Protein AF-A0A938NKH2-F1 (afdb_monomer)

Secondary structure (DSSP, 8-state):
-TTTTEEEEEE-S-HHHHHHHHHH-TTSEEEEPHHHHHHHHHTTS-HHHHHHHHHHHHHTTTSSSHHHHHHHHHHHHHHHTTT-HHHHHHHHHTHHHHHGGGGS-HHHHHHHS--HHHHHHHHHHHHHHTTT-SS---------EEEEPP----

Mean predicted aligned error: 8.12 Å

Radius of gyration: 17.31 Å; Cα contacts (8 Å, |Δi|>4): 160; chains: 1; bounding box: 32×53×47 Å

Sequence (154 aa):
MIGDVLGLVTTDGNAGLENAVESIYPHVKRQRCWAHKLRNVSNYLKRRDQDKCIKEARAIYSDENRKEAVKIYNEWVKKWRTAYPKAIKCIEKDLEELLNFYCCPQEIRVKVRTTNVIERAFREVRRRTTPIILLFHYSVQSIVLDYIKPAISA

Solvent-accessible surface area (backbone atoms only — not comparable to full-atom values): 8960 Å² total; per-residue (Å²): 114,82,60,78,49,45,54,33,40,25,35,58,77,51,65,71,57,52,54,50,44,48,72,68,37,69,86,41,46,54,26,39,20,48,64,47,47,52,54,60,32,44,75,57,43,58,78,90,49,30,65,59,54,52,55,57,56,53,52,28,78,66,52,96,42,70,68,57,19,52,52,48,42,54,54,50,42,71,70,40,36,84,83,28,49,68,30,43,53,56,49,64,75,45,44,69,31,52,52,45,45,69,82,46,61,77,90,49,30,76,62,58,42,26,61,61,71,57,53,52,51,51,49,54,51,44,67,67,42,59,86,71,54,93,72,80,92,74,80,90,77,81,54,78,51,79,40,68,50,77,84,77,78,129

Nearest PDB structures (foldseek):
  6xgx-assembly1_B  TM=7.815E-01  e=8.842E-06  Acetivibrio thermocellus ATCC 27405
  6xg8-assembly1_A  TM=7.769E-01  e=5.697E-05  Acetivibrio thermocellus ATCC 27405
  6xg8-assembly1_B  TM=7.585E-01  e=6.199E-04  Acetivibrio thermocellus ATCC 27405
  6xgw-assembly1_B  TM=7.283E-01  e=8.791E-04  Acetivibrio thermocellus ATCC 27405

pLDDT: mean 81.61, std 16.38, range [33.69, 96.44]

Foldseek 3Di:
DPCPQWAEKEKADDPVVVVVCCVRPVPHAYAYAPVSLLVVLLVQDDPVCSVVLSVLLVVLLVDLDPVVSVVSLVVSCVVCCVPRVVSNVSCVVCVCNLSSLNVDDPVCSVVRNHVVVVVVVVVVVCVVCVVVPPDDPDDPRIDIDTDGHPPPDD

Structure (mmCIF, N/CA/C/O backbone):
data_AF-A0A938NKH2-F1
#
_entry.id   AF-A0A938NKH2-F1
#
loop_
_atom_site.group_PDB
_atom_site.id
_atom_site.type_symbol
_atom_site.label_atom_id
_atom_site.label_alt_id
_atom_site.label_comp_id
_atom_site.label_asym_id
_atom_site.label_entity_id
_atom_site.label_seq_id
_atom_site.pdbx_PDB_ins_code
_atom_site.Cartn_x
_atom_site.Cartn_y
_atom_site.Cartn_z
_atom_site.occupancy
_atom_site.B_iso_or_equiv
_atom_site.auth_seq_id
_atom_site.auth_comp_id
_atom_site.auth_asym_id
_atom_site.auth_atom_id
_atom_site.pdbx_PDB_model_num
ATOM 1 N N . MET A 1 1 ? 3.652 -6.287 -28.819 1.00 49.34 1 MET A N 1
ATOM 2 C CA . MET A 1 1 ? 2.664 -5.218 -28.574 1.00 49.34 1 MET A CA 1
ATOM 3 C C . MET A 1 1 ? 3.334 -4.084 -27.803 1.00 49.34 1 MET A C 1
ATOM 5 O O . MET A 1 1 ? 4.468 -4.229 -27.356 1.00 49.34 1 MET A O 1
ATOM 9 N N . ILE A 1 2 ? 2.691 -2.917 -27.702 1.00 58.88 2 ILE A N 1
ATOM 10 C CA . ILE A 1 2 ? 3.212 -1.809 -26.888 1.00 58.88 2 ILE A CA 1
ATOM 11 C C . ILE A 1 2 ? 3.289 -2.292 -25.428 1.00 58.88 2 ILE A C 1
ATOM 13 O O . ILE A 1 2 ? 2.281 -2.703 -24.863 1.00 58.88 2 ILE A O 1
ATOM 17 N N . GLY A 1 3 ? 4.487 -2.279 -24.834 1.00 59.50 3 GLY A N 1
ATOM 18 C CA . GLY A 1 3 ? 4.686 -2.638 -23.425 1.00 59.50 3 GLY A CA 1
ATOM 19 C C . GLY A 1 3 ? 4.969 -4.113 -23.111 1.00 59.50 3 GLY A C 1
ATOM 20 O O . GLY A 1 3 ? 4.897 -4.471 -21.943 1.00 59.50 3 GLY A O 1
ATOM 21 N N . ASP A 1 4 ? 5.349 -4.961 -24.077 1.00 63.31 4 ASP A N 1
ATOM 22 C CA . ASP A 1 4 ? 5.644 -6.393 -23.820 1.00 63.31 4 ASP A CA 1
ATOM 23 C C . ASP A 1 4 ? 6.717 -6.628 -22.735 1.00 63.31 4 ASP A C 1
ATOM 25 O O . ASP A 1 4 ? 6.707 -7.640 -22.035 1.00 63.31 4 ASP A O 1
ATOM 29 N N . VAL A 1 5 ? 7.640 -5.679 -22.571 1.00 72.75 5 VAL A N 1
ATOM 30 C CA . VAL A 1 5 ? 8.705 -5.724 -21.556 1.00 72.75 5 VAL A CA 1
ATOM 31 C C . VAL A 1 5 ? 8.320 -5.035 -20.241 1.00 72.75 5 VAL A C 1
ATOM 33 O O . VAL A 1 5 ? 9.043 -5.137 -19.250 1.00 72.75 5 VAL A O 1
ATOM 36 N N . LEU A 1 6 ? 7.186 -4.332 -20.196 1.00 76.50 6 LEU A N 1
ATOM 37 C CA . LEU A 1 6 ? 6.734 -3.589 -19.025 1.00 76.50 6 LEU A CA 1
ATOM 38 C C . LEU A 1 6 ? 6.056 -4.543 -18.032 1.00 76.50 6 LEU A C 1
ATOM 40 O O . LEU A 1 6 ? 5.000 -5.114 -18.281 1.00 76.50 6 LEU A O 1
ATOM 44 N N . GLY A 1 7 ? 6.690 -4.746 -16.881 1.00 80.75 7 GLY A N 1
ATOM 45 C CA . GLY A 1 7 ? 6.244 -5.689 -15.861 1.00 80.75 7 GLY A CA 1
ATOM 46 C C . GLY A 1 7 ? 5.283 -5.110 -14.829 1.00 80.75 7 GLY A C 1
ATOM 47 O O . GLY A 1 7 ? 4.471 -5.860 -14.283 1.00 80.75 7 GLY A O 1
ATOM 48 N N . LEU A 1 8 ? 5.407 -3.817 -14.516 1.00 86.94 8 LEU A N 1
ATOM 49 C CA . LEU A 1 8 ? 4.622 -3.160 -13.473 1.00 86.94 8 LEU A CA 1
ATOM 50 C C . LEU A 1 8 ? 4.606 -1.640 -13.669 1.00 86.94 8 LEU A C 1
ATOM 52 O O . LEU A 1 8 ? 5.656 -1.044 -13.903 1.00 86.94 8 LEU A O 1
ATOM 56 N N 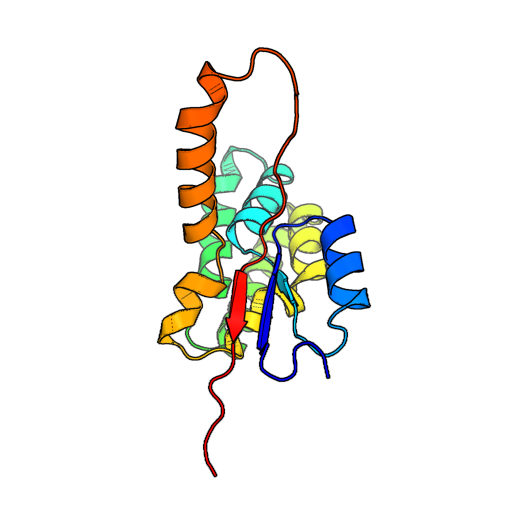. VAL A 1 9 ? 3.438 -1.028 -13.473 1.00 88.00 9 VAL A N 1
ATOM 57 C CA . VAL A 1 9 ? 3.238 0.429 -13.479 1.00 88.00 9 VAL A CA 1
ATOM 58 C C . VAL A 1 9 ? 2.806 0.883 -12.092 1.00 88.00 9 VAL A C 1
ATOM 60 O O . VAL A 1 9 ? 1.758 0.470 -11.599 1.00 88.00 9 VAL A O 1
ATOM 63 N N . THR A 1 10 ? 3.586 1.745 -11.445 1.00 86.69 10 THR A N 1
ATOM 64 C CA . THR A 1 10 ? 3.233 2.299 -10.128 1.00 86.69 10 THR A CA 1
ATOM 65 C C . THR A 1 10 ? 2.519 3.631 -10.271 1.00 86.69 10 THR A C 1
ATOM 67 O O . THR A 1 10 ? 3.061 4.527 -10.897 1.00 86.69 10 THR A O 1
ATOM 70 N N . THR A 1 11 ? 1.357 3.784 -9.633 1.00 86.31 11 THR A N 1
ATOM 71 C CA . THR A 1 11 ? 0.531 5.003 -9.653 1.00 86.31 11 THR A CA 1
ATOM 72 C C . THR A 1 11 ? 0.275 5.532 -8.240 1.00 86.31 11 THR A C 1
ATOM 74 O O . THR A 1 11 ? 0.336 4.798 -7.247 1.00 86.31 11 THR A O 1
ATOM 77 N N . ASP A 1 12 ? -0.018 6.824 -8.130 1.00 82.75 12 ASP A N 1
ATOM 78 C CA . ASP A 1 12 ? -0.227 7.530 -6.864 1.00 82.75 12 ASP A CA 1
ATOM 79 C C . ASP A 1 12 ? -1.668 7.491 -6.341 1.00 82.75 12 ASP A C 1
ATOM 81 O O . ASP A 1 12 ? -1.880 7.590 -5.133 1.00 82.75 12 ASP A O 1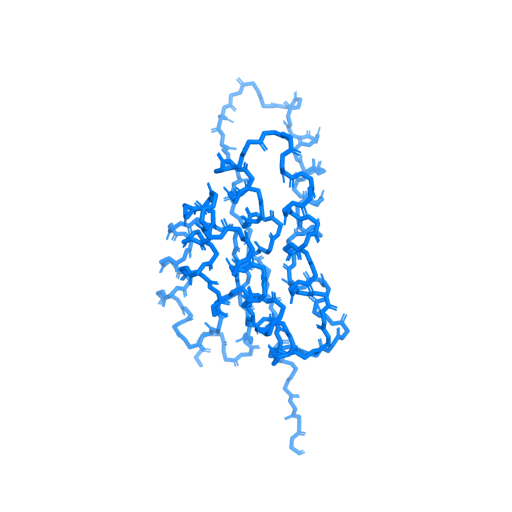
ATOM 85 N N . GLY A 1 13 ? -2.663 7.353 -7.211 1.00 79.31 13 GLY A N 1
ATOM 86 C CA . GLY A 1 13 ? -4.040 7.611 -6.790 1.00 79.31 13 GLY A CA 1
ATOM 87 C C . GLY A 1 13 ? -4.974 8.067 -7.898 1.00 79.31 13 GLY A C 1
ATOM 88 O O . GLY A 1 13 ? -6.185 7.920 -7.763 1.00 79.31 13 GLY A O 1
ATOM 89 N N . ASN A 1 14 ? -4.420 8.663 -8.953 1.00 84.19 14 ASN A N 1
ATOM 90 C CA . ASN A 1 14 ? -5.202 9.463 -9.882 1.00 84.19 14 ASN A CA 1
ATOM 91 C C . ASN A 1 14 ? -6.047 8.606 -10.839 1.00 84.19 14 ASN A C 1
ATOM 93 O O . ASN A 1 14 ? -5.502 7.864 -11.652 1.00 84.19 14 ASN A O 1
ATOM 97 N N . ALA A 1 15 ? -7.372 8.766 -10.781 1.00 84.25 15 ALA A N 1
ATOM 98 C CA . ALA A 1 15 ? -8.314 8.003 -11.600 1.00 84.25 15 ALA A CA 1
ATOM 99 C C . ALA A 1 15 ? -8.110 8.207 -13.111 1.00 84.25 15 ALA A C 1
ATOM 101 O O . ALA A 1 15 ? -8.229 7.260 -13.881 1.00 84.25 15 ALA A O 1
ATOM 102 N N . GLY A 1 16 ? -7.757 9.422 -13.547 1.00 85.25 16 GLY A N 1
ATOM 103 C CA . GLY A 1 16 ? -7.475 9.691 -14.959 1.00 85.25 16 GLY A CA 1
ATOM 104 C C . GLY A 1 16 ? -6.245 8.927 -15.447 1.00 85.25 16 GLY A C 1
ATOM 105 O O . GLY A 1 16 ? -6.260 8.354 -16.534 1.00 85.25 16 GLY A O 1
ATOM 106 N N . LEU A 1 17 ? -5.206 8.855 -14.609 1.00 83.62 17 LEU A N 1
ATOM 107 C CA . LEU A 1 17 ? -4.003 8.083 -14.909 1.00 83.62 17 LEU A CA 1
ATOM 108 C C . LEU A 1 17 ? -4.274 6.575 -14.884 1.00 83.62 17 LEU A C 1
ATOM 110 O O . LEU A 1 17 ? -3.778 5.860 -15.747 1.00 83.62 17 LEU A O 1
ATOM 114 N N . GLU A 1 18 ? -5.066 6.091 -13.925 1.00 85.75 18 GLU A N 1
ATOM 115 C CA . GLU A 1 18 ? -5.469 4.681 -13.868 1.00 85.75 18 GLU A CA 1
ATOM 116 C C . GLU A 1 18 ? -6.175 4.253 -15.157 1.00 85.75 18 GLU A C 1
ATOM 118 O O . GLU A 1 18 ? -5.756 3.274 -15.772 1.00 85.75 18 GLU A O 1
ATOM 123 N N . ASN A 1 19 ? -7.154 5.038 -15.613 1.00 86.88 19 ASN A N 1
ATOM 124 C CA . ASN A 1 19 ? -7.896 4.760 -16.842 1.00 86.88 19 ASN A CA 1
ATOM 125 C C . ASN A 1 19 ? -6.991 4.789 -18.084 1.00 86.88 19 ASN A C 1
ATOM 127 O O . ASN A 1 19 ? -7.135 3.961 -18.984 1.00 86.88 19 ASN A O 1
ATOM 131 N N . ALA A 1 20 ? -6.044 5.731 -18.143 1.00 87.50 20 ALA A N 1
ATOM 132 C CA . ALA A 1 20 ? -5.097 5.824 -19.251 1.00 87.50 20 ALA A CA 1
ATOM 133 C C . ALA A 1 20 ? -4.147 4.617 -19.295 1.00 87.50 20 ALA A C 1
ATOM 135 O O . ALA A 1 20 ? -3.925 4.046 -20.362 1.00 87.50 20 ALA A O 1
ATOM 136 N N . VAL A 1 21 ? -3.619 4.198 -18.140 1.00 86.19 21 VAL A N 1
ATOM 137 C CA . VAL A 1 21 ? -2.757 3.012 -18.037 1.00 86.19 21 VAL A CA 1
ATOM 138 C C . VAL A 1 21 ? -3.522 1.754 -18.434 1.00 86.19 21 VAL A C 1
ATOM 140 O O . VAL A 1 21 ? -2.990 0.950 -19.188 1.00 86.19 21 VAL A O 1
ATOM 143 N N . GLU A 1 22 ? -4.768 1.600 -17.989 1.00 86.94 22 GLU A N 1
ATOM 144 C CA . GLU A 1 22 ? -5.611 0.454 -18.349 1.00 86.94 22 GLU A CA 1
ATOM 145 C C . GLU A 1 22 ? -5.932 0.418 -19.850 1.00 86.94 22 GLU A C 1
ATOM 147 O O . GLU A 1 22 ? -5.945 -0.651 -20.454 1.00 86.94 22 GLU A O 1
ATOM 152 N N . SER A 1 23 ? -6.101 1.588 -20.474 1.00 87.81 23 SER A N 1
ATOM 153 C CA . SER A 1 23 ? -6.370 1.700 -21.912 1.00 87.81 23 SER A CA 1
ATOM 154 C C . SER A 1 23 ? -5.149 1.370 -22.779 1.00 87.81 23 SER A C 1
ATOM 156 O O . SER A 1 23 ? -5.295 0.774 -23.843 1.00 87.81 23 SER A O 1
ATOM 158 N N . ILE A 1 24 ? -3.948 1.776 -22.353 1.00 87.62 24 ILE A N 1
ATOM 159 C CA . ILE A 1 24 ? -2.712 1.641 -23.147 1.00 87.62 24 ILE A CA 1
ATOM 160 C C . ILE A 1 24 ? -1.978 0.327 -22.832 1.00 87.62 24 ILE A C 1
ATOM 162 O O . ILE A 1 24 ? -1.396 -0.286 -23.725 1.00 87.62 24 ILE A O 1
ATOM 166 N N . TYR A 1 25 ? -2.013 -0.118 -21.574 1.00 85.88 25 TYR A N 1
ATOM 167 C CA . TYR A 1 25 ? -1.266 -1.265 -21.053 1.00 85.88 25 TYR A CA 1
ATOM 168 C C . TYR A 1 25 ? -2.169 -2.242 -20.270 1.00 85.88 25 TYR A C 1
ATOM 170 O O . TYR A 1 25 ? -1.905 -2.520 -19.096 1.00 85.88 25 TYR A O 1
ATOM 178 N N . PRO A 1 26 ? -3.209 -2.827 -20.895 1.00 84.38 26 PRO A N 1
ATOM 179 C CA . PRO A 1 26 ? -4.210 -3.646 -20.197 1.00 84.38 26 PRO A CA 1
ATOM 180 C C . PRO A 1 26 ? -3.635 -4.913 -19.545 1.00 84.38 26 PRO A C 1
ATOM 182 O O . PRO A 1 26 ? -4.196 -5.447 -18.592 1.00 84.38 26 PRO A O 1
ATOM 185 N N . HIS A 1 27 ? -2.505 -5.415 -20.045 1.00 84.25 27 HIS A N 1
ATOM 186 C CA . HIS A 1 27 ? -1.866 -6.636 -19.542 1.00 84.25 27 HIS A CA 1
ATOM 187 C C . HIS A 1 27 ? -0.863 -6.383 -18.410 1.00 84.25 27 HIS A C 1
ATOM 189 O O . HIS A 1 27 ? -0.362 -7.331 -17.797 1.00 84.25 27 HIS A O 1
ATOM 195 N N . VAL A 1 28 ? -0.540 -5.119 -18.132 1.00 86.12 28 VAL A N 1
ATOM 196 C CA . VAL A 1 28 ? 0.499 -4.755 -17.174 1.00 86.12 28 VAL A CA 1
ATOM 197 C C . VAL A 1 28 ? -0.107 -4.606 -15.787 1.00 86.12 28 VAL A C 1
ATOM 199 O O . VAL A 1 28 ? -1.113 -3.928 -15.585 1.00 86.12 28 VAL A O 1
ATOM 202 N N . LYS A 1 29 ? 0.530 -5.223 -14.788 1.00 87.94 29 LYS A N 1
ATOM 203 C CA . LYS A 1 29 ? 0.081 -5.088 -13.402 1.00 87.94 29 LYS A CA 1
ATOM 204 C C . LYS A 1 29 ? 0.241 -3.645 -12.933 1.00 87.94 29 LYS A C 1
ATOM 206 O O . LYS A 1 29 ? 1.270 -3.008 -13.160 1.00 87.94 29 LYS A O 1
ATOM 211 N N . ARG A 1 30 ? -0.750 -3.160 -12.191 1.00 89.31 30 ARG A N 1
ATOM 212 C CA . ARG A 1 30 ? -0.724 -1.829 -11.588 1.00 89.31 30 ARG A CA 1
ATOM 213 C C . ARG A 1 30 ? -0.378 -1.917 -10.109 1.00 89.31 30 ARG A C 1
ATOM 215 O O . ARG A 1 30 ? -1.025 -2.637 -9.355 1.00 89.31 30 ARG A O 1
ATOM 222 N N . GLN A 1 31 ? 0.629 -1.167 -9.688 1.00 90.31 31 GLN A N 1
ATOM 223 C CA . GLN A 1 31 ? 0.982 -0.969 -8.290 1.00 90.31 31 GLN A CA 1
ATOM 224 C C . GLN A 1 31 ? 0.396 0.350 -7.785 1.00 90.31 31 GLN A C 1
ATOM 226 O O . GLN A 1 31 ? 0.516 1.390 -8.434 1.00 90.31 31 GLN A O 1
ATOM 231 N N . ARG A 1 32 ? -0.182 0.339 -6.584 1.00 90.44 32 ARG A N 1
ATOM 232 C CA . ARG A 1 32 ? -0.532 1.565 -5.852 1.00 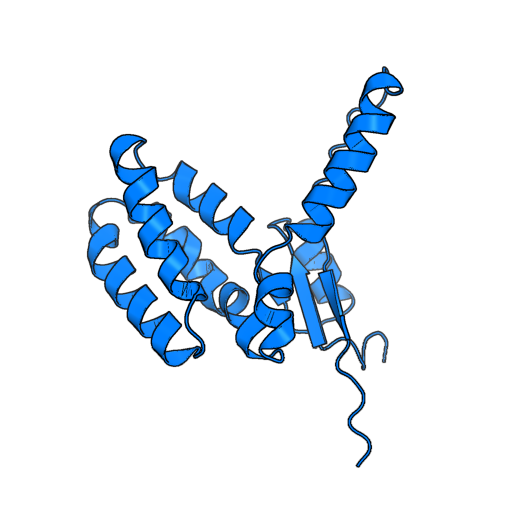90.44 32 ARG A CA 1
ATOM 233 C C . ARG A 1 32 ? 0.588 1.971 -4.904 1.00 90.44 32 ARG A C 1
ATOM 235 O O . ARG A 1 32 ? 1.147 1.144 -4.191 1.00 90.44 32 ARG A O 1
ATOM 242 N N . CYS A 1 33 ? 0.923 3.253 -4.858 1.00 90.19 33 CYS A N 1
ATOM 243 C CA . CYS A 1 33 ? 1.952 3.743 -3.946 1.00 90.19 33 CYS A CA 1
ATOM 244 C C . CYS A 1 33 ? 1.498 3.652 -2.476 1.00 90.19 33 CYS A C 1
ATOM 246 O 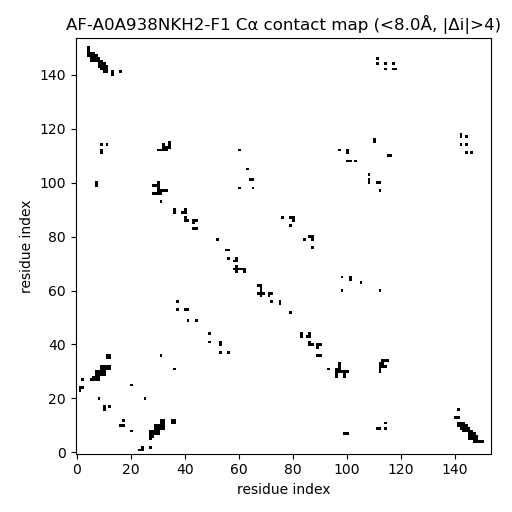O . CYS A 1 33 ? 0.535 4.311 -2.071 1.00 90.19 33 CYS A O 1
ATOM 248 N N . TRP A 1 34 ? 2.249 2.920 -1.643 1.00 92.19 34 TRP A N 1
ATOM 249 C CA . TRP A 1 34 ? 1.956 2.795 -0.208 1.00 92.19 34 TRP A CA 1
ATOM 250 C C . TRP A 1 34 ? 1.998 4.131 0.532 1.00 92.19 34 TRP A C 1
ATOM 252 O O . TRP A 1 34 ? 1.175 4.375 1.411 1.00 92.19 34 TRP A O 1
ATOM 262 N N . ALA A 1 35 ? 2.924 5.025 0.174 1.00 89.50 35 ALA A N 1
ATOM 263 C CA . ALA A 1 35 ? 3.057 6.320 0.839 1.00 89.50 35 ALA A CA 1
ATOM 264 C C . ALA A 1 35 ? 1.804 7.194 0.650 1.00 89.50 35 ALA A C 1
ATOM 266 O O . ALA A 1 35 ? 1.288 7.759 1.618 1.00 89.50 35 ALA A O 1
ATOM 267 N N . HIS A 1 36 ? 1.282 7.259 -0.578 1.00 89.62 36 HIS A N 1
ATOM 268 C CA . HIS A 1 36 ? 0.047 7.983 -0.881 1.00 89.62 36 HIS A CA 1
ATOM 269 C C . HIS A 1 36 ? -1.163 7.320 -0.241 1.00 89.62 36 HIS A C 1
ATOM 271 O O . HIS A 1 36 ? -1.994 7.999 0.366 1.00 89.62 36 HIS A O 1
ATOM 277 N N . LYS A 1 37 ? -1.222 5.987 -0.276 1.00 92.38 37 LYS A N 1
ATOM 278 C CA . LYS A 1 37 ? -2.317 5.265 0.356 1.00 92.38 37 LYS A CA 1
ATOM 279 C C . LYS A 1 37 ? -2.377 5.500 1.862 1.00 92.38 37 LYS A C 1
ATOM 281 O O . LYS A 1 37 ? -3.445 5.806 2.381 1.00 92.38 37 LYS A O 1
ATOM 286 N N . LEU A 1 38 ? -1.243 5.435 2.558 1.00 93.31 38 LEU A N 1
ATOM 287 C CA . LEU A 1 38 ? -1.178 5.708 3.994 1.00 93.31 38 LEU A CA 1
ATOM 288 C C . LEU A 1 38 ? -1.541 7.159 4.336 1.00 93.31 38 LEU A C 1
ATOM 290 O O . LEU A 1 38 ? -2.174 7.397 5.364 1.00 93.31 38 LEU A O 1
ATOM 294 N N . ARG A 1 39 ? -1.216 8.126 3.467 1.00 91.88 39 ARG A N 1
ATOM 295 C CA . ARG A 1 39 ? -1.691 9.510 3.620 1.00 91.88 39 ARG A CA 1
ATOM 296 C C . ARG A 1 39 ? -3.218 9.574 3.534 1.00 91.88 39 ARG A C 1
ATOM 298 O O . ARG A 1 39 ? -3.842 10.145 4.422 1.00 91.88 39 ARG A O 1
ATOM 305 N N . ASN A 1 40 ? -3.825 8.912 2.550 1.00 92.50 40 ASN A N 1
ATOM 306 C CA . ASN A 1 40 ? -5.286 8.845 2.432 1.00 92.50 40 ASN A CA 1
ATOM 307 C C . ASN A 1 40 ? -5.927 8.177 3.656 1.00 92.50 40 ASN A C 1
ATOM 309 O O . ASN A 1 40 ? -6.929 8.664 4.169 1.00 92.50 40 ASN A O 1
ATOM 313 N N . VAL A 1 41 ? -5.316 7.109 4.172 1.00 94.44 41 VAL A N 1
ATOM 314 C CA . VAL A 1 41 ? -5.758 6.425 5.396 1.00 94.44 41 VAL A CA 1
ATOM 315 C C . VAL A 1 41 ? -5.711 7.360 6.603 1.00 94.44 41 VAL A C 1
ATOM 317 O O . VAL A 1 41 ? -6.681 7.410 7.356 1.00 94.44 41 VAL A O 1
ATOM 320 N N . SER A 1 42 ? -4.640 8.147 6.764 1.00 94.94 42 SER A N 1
ATOM 321 C CA . SER A 1 42 ? -4.498 9.076 7.895 1.00 94.94 42 SER A CA 1
ATOM 322 C C . SER A 1 42 ? -5.608 10.128 7.977 1.00 94.94 42 SER A C 1
ATOM 324 O O . SER A 1 42 ? -5.991 10.508 9.083 1.00 94.94 42 SER A O 1
ATOM 326 N N . ASN A 1 43 ? -6.202 10.511 6.842 1.00 95.00 43 ASN A N 1
ATOM 327 C CA . ASN A 1 43 ? -7.321 11.458 6.795 1.00 95.00 43 ASN A CA 1
ATOM 328 C C . ASN A 1 43 ? -8.602 10.909 7.450 1.00 95.00 43 ASN A C 1
ATOM 330 O O . ASN A 1 43 ? -9.472 11.683 7.839 1.00 95.00 43 ASN A O 1
ATOM 334 N N . TYR A 1 44 ? -8.726 9.585 7.597 1.00 94.88 44 TYR A N 1
ATOM 335 C CA . TYR A 1 44 ? -9.860 8.937 8.266 1.00 94.88 44 TYR A CA 1
ATOM 336 C C . TYR A 1 44 ? -9.604 8.634 9.748 1.00 94.88 44 TYR A C 1
ATOM 338 O O . TYR A 1 44 ? -10.474 8.071 10.415 1.00 94.88 44 TYR A O 1
ATOM 346 N N . LEU A 1 45 ? -8.420 8.973 10.263 1.00 95.19 45 LEU A N 1
ATOM 347 C CA . LEU A 1 45 ? -7.991 8.675 11.627 1.00 95.19 45 LEU A CA 1
ATOM 348 C C . LEU A 1 45 ? -7.986 9.941 12.486 1.00 95.19 45 LEU A C 1
ATOM 350 O O . LEU A 1 45 ? -7.632 11.025 12.021 1.00 95.19 45 LEU A O 1
ATOM 354 N N . LYS A 1 46 ? -8.294 9.797 13.780 1.00 95.38 46 LYS A N 1
ATOM 355 C CA . LYS A 1 46 ? -8.074 10.877 14.753 1.00 95.38 46 LYS A CA 1
ATOM 356 C C . LYS A 1 46 ? -6.574 11.074 14.968 1.00 95.38 46 LYS A C 1
ATOM 358 O O . LYS A 1 46 ? -5.833 10.098 15.054 1.00 95.38 46 LYS A O 1
ATOM 363 N N . ARG A 1 47 ? -6.136 12.324 15.155 1.00 93.94 47 ARG A N 1
ATOM 364 C CA . ARG A 1 47 ? -4.712 12.692 15.283 1.00 93.94 47 ARG A CA 1
ATOM 365 C C . ARG A 1 47 ? -3.947 11.884 16.338 1.00 93.94 47 ARG A C 1
ATOM 367 O O . ARG A 1 47 ? -2.825 11.478 16.082 1.00 93.94 47 ARG A O 1
ATOM 374 N N . ARG A 1 48 ? -4.579 11.575 17.476 1.00 95.38 48 ARG A N 1
ATOM 375 C CA . ARG A 1 48 ? -3.986 10.751 18.549 1.00 95.38 48 ARG A CA 1
ATOM 376 C C . ARG A 1 48 ? -3.642 9.313 18.126 1.00 95.38 48 ARG A C 1
ATOM 378 O O . ARG A 1 48 ? -2.719 8.723 18.669 1.00 95.38 48 ARG A O 1
ATOM 385 N N . ASP A 1 49 ? -4.399 8.752 17.182 1.00 95.25 49 ASP A N 1
ATOM 386 C CA . ASP A 1 49 ? -4.291 7.350 16.763 1.00 95.25 49 ASP A CA 1
ATOM 387 C C . ASP A 1 49 ? -3.546 7.208 15.423 1.00 95.25 49 ASP A C 1
ATOM 389 O O . ASP A 1 49 ? -3.170 6.097 15.047 1.00 95.25 49 ASP A O 1
ATOM 393 N N . GLN A 1 50 ? -3.307 8.322 14.713 1.00 94.44 50 GLN A N 1
ATOM 394 C CA . GLN A 1 50 ? -2.642 8.354 13.407 1.00 94.44 50 GLN A CA 1
ATOM 395 C C . GLN A 1 50 ? -1.267 7.690 13.453 1.00 94.44 50 GLN A C 1
ATOM 397 O O . GLN A 1 50 ? -1.036 6.738 12.711 1.00 94.44 50 GLN A O 1
ATOM 402 N N . ASP A 1 51 ? -0.378 8.134 14.341 1.00 94.31 51 ASP A N 1
ATOM 403 C CA . ASP A 1 51 ? 1.001 7.634 14.370 1.00 94.31 51 ASP A CA 1
ATOM 404 C C . ASP A 1 51 ? 1.059 6.128 14.634 1.00 94.31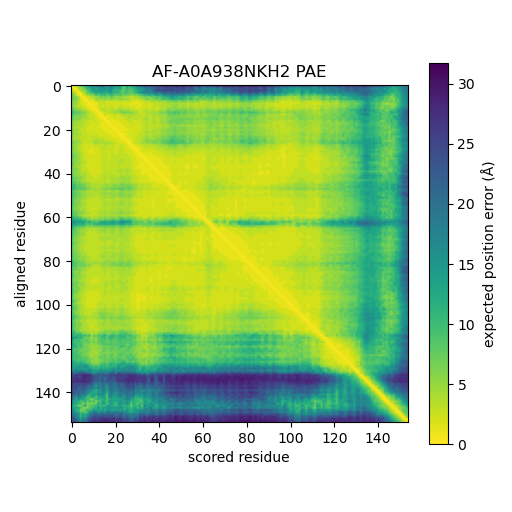 51 ASP A C 1
ATOM 406 O O . ASP A 1 51 ? 1.767 5.394 13.941 1.00 94.31 51 ASP A O 1
ATOM 410 N N . LYS A 1 52 ? 0.259 5.646 15.591 1.00 95.56 52 LYS A N 1
ATOM 411 C CA . LYS A 1 52 ? 0.201 4.227 15.949 1.00 95.56 52 LYS A CA 1
ATOM 412 C C . LYS A 1 52 ? -0.375 3.383 14.812 1.00 95.56 52 LYS A C 1
ATOM 414 O O . LYS A 1 52 ? 0.240 2.402 14.403 1.00 95.56 52 LYS A O 1
ATOM 419 N N . CYS A 1 53 ? -1.526 3.782 14.275 1.00 95.06 53 CYS A N 1
ATOM 420 C CA . CYS A 1 53 ? -2.214 3.042 13.221 1.00 95.06 53 CYS A CA 1
ATOM 421 C C . CYS A 1 53 ? -1.395 3.001 11.922 1.00 95.06 53 CYS A C 1
ATOM 423 O O . CYS A 1 53 ? -1.265 1.940 11.313 1.00 95.06 53 CYS A O 1
ATOM 425 N N . ILE A 1 54 ? -0.779 4.123 11.531 1.00 94.44 54 ILE A N 1
ATOM 426 C CA . ILE A 1 54 ? 0.075 4.194 10.342 1.00 94.44 54 ILE A CA 1
ATOM 427 C C . ILE A 1 54 ? 1.369 3.404 10.543 1.00 94.44 54 ILE A C 1
ATOM 429 O O . ILE A 1 54 ? 1.789 2.711 9.620 1.00 94.44 54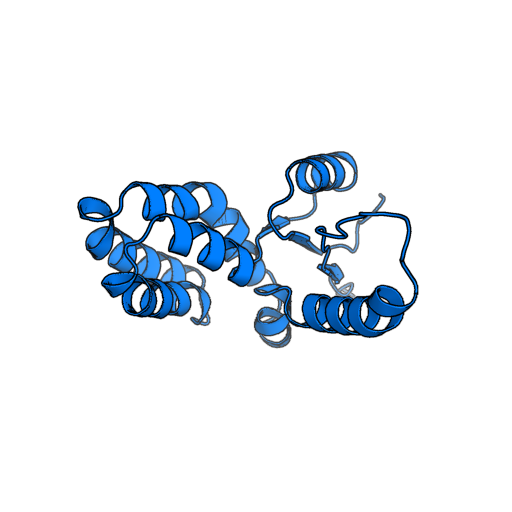 ILE A O 1
ATOM 433 N N . LYS A 1 55 ? 2.001 3.451 11.725 1.00 94.62 55 LYS A N 1
ATOM 434 C CA . LYS A 1 55 ? 3.195 2.639 12.014 1.00 94.62 55 LYS A CA 1
ATOM 435 C C . LYS A 1 55 ? 2.903 1.144 11.877 1.00 94.62 55 LYS A C 1
ATOM 437 O O . LYS A 1 55 ? 3.690 0.439 11.257 1.00 94.62 55 LYS A O 1
ATOM 442 N N . GLU A 1 56 ? 1.772 0.684 12.402 1.00 94.50 56 GLU A N 1
ATOM 443 C CA . GLU A 1 56 ? 1.340 -0.712 12.267 1.00 94.50 56 GLU A CA 1
ATOM 444 C C . GLU A 1 56 ? 1.012 -1.061 10.808 1.00 94.50 56 GLU A C 1
ATOM 446 O O . GLU A 1 56 ? 1.447 -2.096 10.313 1.00 94.50 56 GLU A O 1
ATOM 451 N N . ALA A 1 57 ? 0.356 -0.163 10.067 1.00 93.62 57 ALA A N 1
ATOM 452 C CA . ALA A 1 57 ? 0.083 -0.370 8.646 1.00 93.62 57 ALA A CA 1
ATOM 453 C C . ALA A 1 57 ? 1.363 -0.441 7.788 1.00 93.62 57 ALA A C 1
ATOM 455 O O . ALA A 1 57 ? 1.380 -1.103 6.754 1.00 93.62 57 ALA A O 1
ATOM 456 N N . ARG A 1 58 ? 2.464 0.202 8.206 1.00 92.44 58 ARG A N 1
ATOM 457 C CA . ARG A 1 58 ? 3.763 0.080 7.519 1.00 92.44 58 ARG A CA 1
ATOM 458 C C . ARG A 1 58 ? 4.381 -1.311 7.634 1.00 92.44 58 ARG A C 1
ATOM 460 O O . ARG A 1 58 ? 5.158 -1.687 6.756 1.00 92.44 58 ARG A O 1
ATOM 467 N N . ALA A 1 59 ? 4.047 -2.069 8.678 1.00 91.56 59 ALA A N 1
ATOM 468 C CA . ALA A 1 59 ? 4.530 -3.438 8.829 1.00 91.56 59 ALA A CA 1
ATOM 469 C C . ALA A 1 59 ? 4.010 -4.338 7.696 1.00 91.56 59 ALA A C 1
ATOM 471 O O . ALA A 1 59 ? 4.764 -5.166 7.202 1.00 91.56 59 ALA A O 1
ATOM 472 N N . ILE A 1 60 ? 2.796 -4.072 7.191 1.00 92.50 60 ILE A N 1
ATOM 473 C CA . ILE A 1 60 ? 2.137 -4.856 6.132 1.00 92.50 60 ILE A CA 1
ATOM 474 C C . ILE A 1 60 ? 3.034 -5.041 4.903 1.00 92.50 60 ILE A C 1
ATOM 476 O O . ILE A 1 60 ? 3.108 -6.128 4.354 1.00 92.50 60 ILE A O 1
ATOM 480 N N . TYR A 1 61 ? 3.717 -3.990 4.448 1.00 88.31 61 TYR A N 1
ATOM 481 C CA . TYR A 1 61 ? 4.545 -4.048 3.235 1.00 88.31 61 TYR A CA 1
ATOM 482 C C . TYR A 1 61 ? 6.047 -4.157 3.524 1.00 88.31 61 TYR A C 1
ATOM 484 O O . TYR A 1 61 ? 6.870 -3.994 2.615 1.00 88.31 61 TYR A O 1
ATOM 492 N N . SER A 1 62 ? 6.415 -4.354 4.791 1.00 84.31 62 SER A N 1
ATOM 493 C CA . SER A 1 62 ? 7.809 -4.505 5.216 1.00 84.31 62 SER A CA 1
ATOM 494 C C . SER A 1 62 ? 8.291 -5.953 5.160 1.00 84.31 62 SER A C 1
ATOM 496 O O . SER A 1 62 ? 9.497 -6.154 5.061 1.00 84.31 62 SER A O 1
ATOM 498 N N . ASP A 1 63 ? 7.378 -6.926 5.144 1.00 77.69 63 ASP A N 1
ATOM 499 C CA . ASP A 1 63 ? 7.722 -8.343 5.045 1.00 77.69 63 ASP A CA 1
ATOM 500 C C . ASP A 1 63 ? 8.243 -8.751 3.669 1.00 77.69 63 ASP A C 1
ATOM 502 O O . ASP A 1 63 ? 7.880 -8.195 2.627 1.00 77.69 63 ASP A O 1
ATOM 506 N N . GLU A 1 64 ? 9.043 -9.814 3.661 1.00 76.94 64 GLU A N 1
ATOM 507 C CA . GLU A 1 64 ? 9.628 -10.394 2.451 1.00 76.94 64 GLU A CA 1
ATOM 508 C C . GLU A 1 64 ? 8.620 -11.202 1.621 1.00 76.94 64 GLU A C 1
ATOM 510 O O . GLU A 1 64 ? 8.816 -11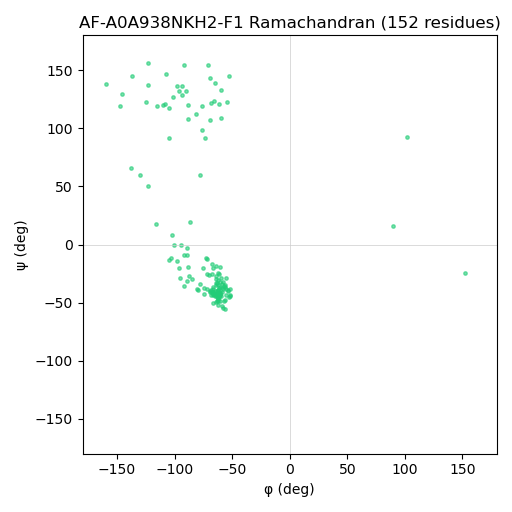.389 0.415 1.00 76.94 64 GLU A O 1
ATOM 515 N N . ASN A 1 65 ? 7.514 -11.639 2.232 1.00 87.88 65 ASN A N 1
ATOM 516 C CA . ASN A 1 65 ? 6.527 -12.515 1.609 1.00 87.88 65 ASN A CA 1
ATOM 517 C C . ASN A 1 65 ? 5.118 -11.907 1.615 1.00 87.88 65 ASN A C 1
ATOM 519 O O . ASN A 1 65 ? 4.632 -11.420 2.635 1.00 87.88 65 ASN A O 1
ATOM 523 N N . ARG A 1 66 ? 4.416 -12.039 0.483 1.00 90.81 66 ARG A N 1
ATOM 524 C CA . ARG A 1 66 ? 3.015 -11.633 0.323 1.00 90.81 66 ARG A CA 1
ATOM 525 C C . ARG A 1 66 ? 2.084 -12.319 1.330 1.00 90.81 66 ARG A C 1
ATOM 527 O O . ARG A 1 66 ? 1.125 -11.700 1.776 1.00 90.81 66 ARG A O 1
ATOM 534 N N . LYS A 1 67 ? 2.333 -13.586 1.683 1.00 91.88 67 LYS A N 1
ATOM 535 C CA . LYS A 1 67 ? 1.480 -14.316 2.642 1.00 91.88 67 LYS A CA 1
ATOM 536 C C . LYS A 1 67 ? 1.535 -13.704 4.044 1.00 91.88 67 LYS A C 1
ATOM 538 O O . LYS A 1 67 ? 0.487 -13.503 4.653 1.00 91.88 67 LYS A O 1
ATOM 543 N N . GLU A 1 68 ? 2.734 -13.357 4.508 1.00 92.44 68 GLU A N 1
ATOM 544 C CA . GLU A 1 68 ? 2.923 -12.689 5.801 1.00 92.44 68 GLU A CA 1
ATOM 545 C C . GLU A 1 68 ? 2.321 -11.281 5.782 1.00 92.44 68 GLU A C 1
ATOM 547 O O . GLU A 1 68 ? 1.542 -10.944 6.671 1.00 92.44 68 GLU A O 1
ATOM 552 N N . ALA A 1 69 ? 2.516 -10.527 4.695 1.00 92.94 69 ALA A N 1
ATOM 553 C CA . ALA A 1 69 ? 1.875 -9.224 4.511 1.00 92.94 69 ALA A CA 1
ATOM 554 C C . ALA A 1 69 ? 0.345 -9.284 4.686 1.00 92.94 69 ALA A C 1
ATOM 556 O O . ALA A 1 69 ? -0.249 -8.459 5.384 1.00 92.94 69 ALA A O 1
ATOM 557 N N . VAL A 1 70 ? -0.311 -10.288 4.092 1.00 93.81 70 VAL A N 1
ATOM 558 C CA . VAL A 1 70 ? -1.764 -10.494 4.229 1.00 93.81 70 VAL A CA 1
ATOM 559 C C . VAL A 1 70 ? -2.148 -10.874 5.662 1.00 93.81 70 VAL A C 1
ATOM 561 O O . VAL A 1 70 ? -3.178 -10.423 6.166 1.00 93.81 70 VAL A O 1
ATOM 564 N N . LYS A 1 71 ? -1.325 -11.666 6.354 1.00 94.69 71 LYS A N 1
ATOM 565 C CA . LYS A 1 71 ? -1.547 -12.012 7.762 1.00 94.69 71 LYS A CA 1
ATOM 566 C C . LYS A 1 71 ? -1.478 -10.773 8.660 1.00 94.69 71 LYS A C 1
ATOM 568 O O . LYS A 1 71 ? -2.425 -10.529 9.408 1.00 94.69 71 LYS A O 1
ATOM 573 N N . ILE A 1 72 ? -0.436 -9.952 8.518 1.00 94.62 72 ILE A N 1
ATOM 574 C CA . ILE A 1 72 ? -0.299 -8.686 9.253 1.00 94.62 72 ILE A CA 1
ATOM 575 C C . ILE A 1 72 ? -1.455 -7.740 8.924 1.00 94.62 72 ILE A C 1
ATOM 577 O O . ILE A 1 72 ? -2.023 -7.117 9.822 1.00 94.62 72 ILE A O 1
ATOM 581 N N . TYR A 1 73 ? -1.859 -7.657 7.653 1.00 95.44 73 TYR A N 1
ATOM 582 C CA . TYR A 1 73 ? -3.032 -6.881 7.257 1.00 95.44 73 TYR A CA 1
ATOM 583 C C . TYR A 1 73 ? -4.286 -7.337 8.011 1.00 95.44 73 TYR A C 1
ATOM 585 O O . TYR A 1 73 ? -4.989 -6.505 8.581 1.00 95.44 73 TYR A O 1
ATOM 593 N N . ASN A 1 74 ? -4.547 -8.642 8.087 1.00 95.81 74 ASN 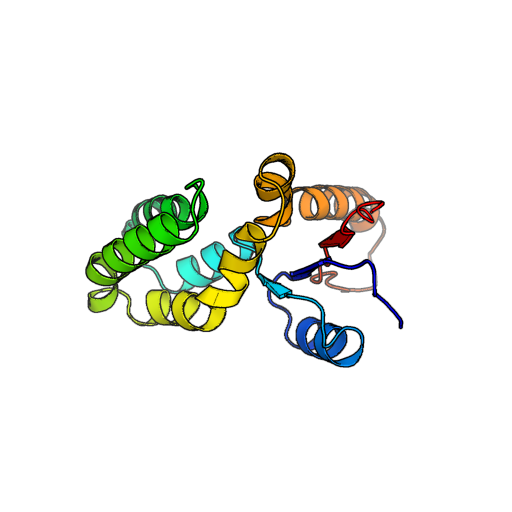A N 1
ATOM 594 C CA . ASN A 1 74 ? -5.712 -9.171 8.797 1.00 95.81 74 ASN A CA 1
ATOM 595 C C . ASN A 1 74 ? -5.686 -8.847 10.299 1.00 95.81 74 ASN A C 1
ATOM 597 O O . ASN A 1 74 ? -6.723 -8.516 10.877 1.00 95.81 74 ASN A O 1
ATOM 601 N N . GLU A 1 75 ? -4.519 -8.906 10.940 1.00 96.00 75 GLU A N 1
ATOM 602 C CA . GLU A 1 75 ? -4.349 -8.506 12.343 1.00 96.00 75 GLU A CA 1
ATOM 603 C C . GLU A 1 75 ? -4.602 -7.005 12.540 1.00 96.00 75 GLU A C 1
ATOM 605 O O . GLU A 1 75 ? -5.337 -6.601 13.449 1.00 96.00 75 GLU A O 1
ATOM 610 N N . TRP A 1 76 ? -4.077 -6.175 11.638 1.00 95.62 76 TRP A N 1
ATOM 611 C CA . TRP A 1 76 ? -4.313 -4.734 11.631 1.00 95.62 76 TRP A CA 1
ATOM 612 C C . TRP A 1 76 ? -5.801 -4.396 11.433 1.00 95.62 76 TRP A C 1
ATOM 614 O O . TRP A 1 76 ? -6.354 -3.569 12.164 1.00 95.62 76 TRP A O 1
ATOM 624 N N . VAL A 1 77 ? -6.489 -5.089 10.519 1.00 96.31 77 VAL A N 1
ATOM 625 C CA . VAL A 1 77 ? -7.935 -4.941 10.302 1.00 96.31 77 VAL A CA 1
ATOM 626 C C . VAL A 1 77 ? -8.716 -5.298 11.560 1.00 96.31 77 VAL A C 1
ATOM 628 O O . VAL A 1 77 ? -9.563 -4.510 11.979 1.00 96.31 77 VAL A O 1
ATOM 631 N N . LYS A 1 78 ? -8.428 -6.440 12.197 1.00 96.38 78 LYS A N 1
ATOM 632 C CA . LYS A 1 78 ? -9.115 -6.862 13.432 1.00 96.38 78 LYS A CA 1
ATOM 633 C C . LYS A 1 78 ? -9.027 -5.799 14.526 1.00 96.38 78 LYS A C 1
ATOM 635 O O . LYS A 1 78 ? -10.003 -5.561 15.229 1.00 96.38 78 LYS A O 1
ATOM 640 N N . LYS A 1 79 ? -7.879 -5.133 14.638 1.00 96.31 79 LYS A N 1
ATOM 641 C CA . LYS A 1 79 ? -7.636 -4.109 15.655 1.00 96.31 79 LYS A CA 1
ATOM 642 C C . LYS A 1 79 ? -8.341 -2.783 15.373 1.00 96.31 79 LYS A C 1
ATOM 644 O O . LYS A 1 79 ? -8.878 -2.170 16.293 1.00 96.31 79 LYS A O 1
ATOM 649 N N . TRP A 1 80 ? -8.324 -2.319 14.124 1.00 96.31 80 TRP A N 1
ATOM 650 C CA . TRP A 1 80 ? -8.745 -0.954 13.788 1.00 96.31 80 TRP A CA 1
ATOM 651 C C . TRP A 1 80 ? -10.121 -0.860 13.118 1.00 96.31 80 TRP A C 1
ATOM 653 O O . TRP A 1 80 ? -10.683 0.234 13.081 1.00 96.31 80 TRP A O 1
ATOM 663 N N . ARG A 1 81 ? -10.711 -1.967 12.639 1.00 95.62 81 ARG A N 1
ATOM 664 C CA . ARG A 1 81 ? -12.008 -1.965 11.928 1.00 95.62 81 ARG A CA 1
ATOM 665 C C . ARG A 1 81 ? -13.149 -1.389 12.756 1.00 95.62 81 ARG A C 1
ATOM 667 O O . ARG A 1 81 ? -13.935 -0.620 12.213 1.00 95.62 81 ARG A O 1
ATOM 674 N N . THR A 1 82 ? -13.216 -1.705 14.047 1.00 95.56 82 THR A N 1
ATOM 675 C CA . THR A 1 82 ? -14.279 -1.203 14.931 1.00 95.56 82 THR A CA 1
ATOM 676 C C . THR A 1 82 ? -14.186 0.310 15.129 1.00 95.56 82 THR A C 1
ATOM 678 O O . THR A 1 82 ? -15.197 1.003 15.094 1.00 95.56 82 THR A O 1
ATOM 681 N N . ALA A 1 83 ? -12.972 0.841 15.298 1.00 95.19 83 ALA A N 1
ATOM 682 C CA . ALA A 1 83 ? -12.761 2.268 15.536 1.00 95.19 83 ALA A CA 1
ATOM 683 C C . ALA A 1 83 ? -12.800 3.105 14.245 1.00 95.19 83 ALA A C 1
ATOM 685 O O . ALA A 1 83 ? -13.312 4.224 14.245 1.00 95.19 83 ALA A O 1
ATOM 686 N N . TYR A 1 84 ? -12.253 2.574 13.147 1.00 96.44 84 TYR A N 1
ATOM 687 C CA . TYR A 1 84 ? -12.023 3.301 11.897 1.00 96.44 84 TYR A CA 1
ATOM 688 C C . TYR A 1 84 ? -12.392 2.466 10.657 1.00 96.44 84 TYR A C 1
ATOM 690 O O . TYR A 1 84 ? -11.534 2.175 9.819 1.00 96.44 84 TYR A O 1
ATOM 698 N N . PRO A 1 85 ? -13.678 2.125 10.456 1.00 95.69 85 PRO A N 1
ATOM 699 C CA . PRO A 1 85 ? -14.102 1.295 9.325 1.00 95.69 85 PRO A CA 1
ATOM 700 C C . PRO A 1 85 ? -13.785 1.933 7.962 1.00 95.69 85 PRO A C 1
ATOM 702 O O . PRO A 1 85 ? -13.446 1.233 7.011 1.00 95.69 85 PRO A O 1
ATOM 705 N N . LYS A 1 86 ? -13.821 3.271 7.863 1.00 95.88 86 LYS A N 1
ATOM 706 C CA . LYS A 1 86 ? -13.459 4.005 6.634 1.00 95.88 86 LYS A CA 1
ATOM 707 C C . LYS A 1 86 ? -11.972 3.874 6.285 1.00 95.88 86 LYS A C 1
ATOM 709 O O . LYS A 1 86 ? -11.638 3.733 5.112 1.00 95.88 86 LYS A O 1
ATOM 714 N N . ALA A 1 87 ? -11.096 3.880 7.292 1.00 94.38 87 ALA A N 1
ATOM 715 C CA . ALA A 1 87 ? -9.658 3.694 7.107 1.00 94.38 87 ALA A CA 1
ATOM 716 C C . ALA A 1 87 ? -9.352 2.289 6.566 1.00 94.38 87 ALA A C 1
ATOM 718 O O . ALA A 1 87 ? -8.577 2.147 5.621 1.00 94.38 87 ALA A O 1
ATOM 719 N N . ILE A 1 88 ? -10.027 1.270 7.110 1.00 95.75 88 ILE A N 1
ATOM 720 C CA . ILE A 1 88 ? -9.921 -0.110 6.625 1.00 95.75 88 ILE A CA 1
ATOM 721 C C . ILE A 1 88 ? -10.413 -0.224 5.186 1.00 95.75 88 ILE A C 1
ATOM 723 O O . ILE A 1 88 ? -9.662 -0.690 4.332 1.00 95.75 88 ILE A O 1
ATOM 727 N N . LYS A 1 89 ? -11.629 0.263 4.904 1.00 95.38 89 LYS A N 1
ATOM 728 C CA . LYS A 1 89 ? -12.232 0.209 3.565 1.00 95.38 89 LYS A CA 1
ATOM 729 C C . LYS A 1 89 ? -11.360 0.900 2.516 1.00 95.38 89 LYS A C 1
ATOM 731 O O . LYS A 1 89 ? -11.325 0.476 1.365 1.00 95.38 89 LYS A O 1
ATOM 736 N N . CYS A 1 90 ? -10.636 1.951 2.914 1.00 93.88 90 CYS A N 1
ATOM 737 C CA . CYS A 1 90 ? -9.670 2.608 2.047 1.00 93.88 90 CYS A CA 1
ATOM 738 C C . CYS A 1 90 ? -8.607 1.612 1.565 1.00 93.88 90 CYS A C 1
ATOM 740 O O . CYS A 1 90 ? -8.442 1.481 0.358 1.00 93.88 90 CYS A O 1
ATOM 742 N N . ILE A 1 91 ? -7.913 0.902 2.462 1.00 94.44 91 ILE A N 1
ATOM 743 C CA . ILE A 1 91 ? -6.881 -0.080 2.073 1.00 94.44 91 ILE A CA 1
ATOM 744 C C . ILE A 1 91 ? -7.498 -1.301 1.388 1.00 94.44 91 ILE A C 1
ATOM 746 O O . ILE A 1 91 ? -6.979 -1.728 0.368 1.00 94.44 91 ILE A O 1
ATOM 750 N N . GLU A 1 92 ? -8.606 -1.820 1.919 1.00 94.44 92 GLU A N 1
ATOM 751 C CA . GLU A 1 92 ? -9.296 -3.022 1.425 1.00 94.44 92 GLU A CA 1
ATOM 752 C C . GLU A 1 92 ? -9.631 -2.933 -0.068 1.00 94.44 92 GLU A C 1
ATOM 754 O O . GLU A 1 92 ? -9.419 -3.898 -0.793 1.00 94.44 92 GLU A O 1
ATOM 759 N N . LYS A 1 93 ? -10.069 -1.756 -0.540 1.00 93.06 93 LYS A N 1
ATOM 760 C CA . LYS A 1 93 ? -10.383 -1.520 -1.956 1.00 93.06 93 LYS A CA 1
ATOM 761 C C . LYS A 1 93 ? -9.192 -1.759 -2.893 1.00 93.06 93 LYS A C 1
ATOM 763 O O . LYS A 1 93 ? -9.400 -2.253 -3.990 1.00 93.06 93 LYS A O 1
ATOM 768 N N . ASP A 1 94 ? -7.985 -1.392 -2.463 1.00 92.81 94 ASP A N 1
ATOM 769 C CA . ASP A 1 94 ? -6.795 -1.361 -3.323 1.00 92.81 94 ASP A CA 1
ATOM 770 C C . ASP A 1 94 ? -5.727 -2.377 -2.852 1.00 92.81 94 ASP A C 1
ATOM 772 O O . ASP A 1 94 ? -4.542 -2.218 -3.149 1.00 92.81 94 ASP A O 1
ATOM 776 N N . LEU A 1 95 ? -6.090 -3.365 -2.019 1.00 93.00 95 LEU A N 1
ATOM 777 C CA . LEU A 1 95 ? -5.118 -4.246 -1.353 1.00 93.00 95 LEU A CA 1
ATOM 778 C C . LEU A 1 95 ? -4.307 -5.073 -2.358 1.00 93.00 95 LEU A C 1
ATOM 780 O O . LEU A 1 95 ? -3.093 -5.211 -2.208 1.00 93.00 95 LEU A O 1
ATOM 784 N N . GLU A 1 96 ? -4.966 -5.594 -3.388 1.00 92.44 96 GLU A N 1
ATOM 785 C CA . GLU A 1 96 ? -4.316 -6.374 -4.439 1.00 92.44 96 GLU A CA 1
ATOM 786 C C . GLU A 1 96 ? -3.293 -5.519 -5.200 1.00 92.44 96 GLU A C 1
ATOM 788 O O . GLU A 1 96 ? -2.135 -5.917 -5.356 1.00 92.44 96 GLU A O 1
ATOM 793 N N . GLU A 1 97 ? -3.658 -4.292 -5.578 1.00 91.75 97 GLU A N 1
ATOM 794 C CA . GLU A 1 97 ? -2.748 -3.366 -6.255 1.00 91.75 97 GLU A CA 1
ATOM 795 C C . GLU A 1 97 ? -1.642 -2.839 -5.344 1.00 91.75 97 GLU A C 1
ATOM 797 O O . GLU A 1 97 ? -0.564 -2.487 -5.817 1.00 91.75 97 GLU A O 1
ATOM 802 N N . LEU A 1 98 ? -1.865 -2.786 -4.033 1.00 92.50 98 LEU A N 1
ATOM 803 C CA . LEU A 1 98 ? -0.833 -2.428 -3.063 1.00 92.50 98 LEU A CA 1
ATOM 804 C C . LEU A 1 98 ? 0.209 -3.535 -2.887 1.00 92.50 98 LEU A C 1
ATOM 806 O O . LEU A 1 98 ? 1.342 -3.224 -2.520 1.00 92.50 98 LEU A O 1
ATOM 810 N N . LEU A 1 99 ? -0.131 -4.797 -3.152 1.00 93.75 99 LEU A N 1
ATOM 811 C CA . LEU A 1 99 ? 0.759 -5.951 -2.980 1.00 93.75 99 LEU A CA 1
ATOM 812 C C . LEU A 1 99 ? 1.400 -6.433 -4.295 1.00 93.75 99 LEU A C 1
ATOM 814 O O . LEU A 1 99 ? 2.210 -7.363 -4.279 1.00 93.75 99 LEU A O 1
ATOM 818 N N . ASN A 1 100 ? 1.105 -5.804 -5.435 1.00 91.88 100 ASN A N 1
ATOM 819 C CA . ASN A 1 100 ? 1.637 -6.223 -6.735 1.00 91.88 100 ASN A CA 1
ATOM 820 C C . ASN A 1 100 ? 3.173 -6.152 -6.835 1.00 91.88 100 ASN A C 1
ATOM 822 O O . ASN A 1 100 ? 3.772 -6.942 -7.568 1.00 91.88 100 ASN A O 1
ATOM 826 N N . PHE A 1 101 ? 3.832 -5.303 -6.042 1.00 89.75 101 PHE A N 1
ATOM 827 C CA . PHE A 1 101 ? 5.291 -5.190 -5.978 1.00 89.75 101 PHE A CA 1
ATOM 828 C C . PHE A 1 101 ? 5.981 -6.490 -5.535 1.00 89.75 101 PHE A C 1
ATOM 830 O O . PHE A 1 101 ? 7.163 -6.667 -5.819 1.00 89.75 101 PHE A O 1
ATOM 837 N N . TYR A 1 102 ? 5.277 -7.432 -4.892 1.00 90.06 102 TYR A N 1
ATOM 838 C CA . TYR A 1 102 ? 5.834 -8.757 -4.589 1.00 90.06 102 TYR A CA 1
ATOM 839 C C . TYR A 1 102 ? 6.164 -9.575 -5.848 1.00 90.06 102 TYR A C 1
ATOM 841 O O . TYR A 1 102 ? 6.972 -10.497 -5.771 1.00 90.06 102 TYR A O 1
ATOM 849 N N . CYS A 1 103 ? 5.596 -9.220 -7.007 1.00 87.69 103 CYS A N 1
ATOM 850 C CA . CYS A 1 103 ? 5.947 -9.820 -8.298 1.00 87.69 103 CYS A CA 1
ATOM 851 C C . CYS A 1 103 ? 7.327 -9.378 -8.815 1.00 87.69 103 CYS A C 1
ATOM 853 O O . CYS A 1 103 ? 7.820 -9.946 -9.786 1.00 87.69 103 CYS A O 1
ATOM 855 N N . CYS A 1 104 ? 7.933 -8.359 -8.204 1.00 85.38 104 CYS A N 1
ATOM 856 C CA . CYS A 1 104 ? 9.255 -7.862 -8.556 1.00 85.38 104 CYS A CA 1
ATOM 857 C C . CYS A 1 104 ? 10.366 -8.547 -7.733 1.00 85.38 104 CYS A C 1
ATOM 859 O O . CYS A 1 104 ? 10.115 -8.957 -6.587 1.00 85.38 104 CYS A O 1
ATOM 861 N N . PRO A 1 105 ? 11.606 -8.598 -8.263 1.00 86.12 105 PRO A N 1
ATOM 862 C CA . PRO A 1 105 ? 12.794 -8.992 -7.507 1.00 86.12 105 PRO A CA 1
ATOM 863 C C . PRO A 1 105 ? 12.958 -8.184 -6.218 1.00 86.12 105 PRO A C 1
ATOM 865 O O . PRO A 1 105 ? 12.620 -6.996 -6.170 1.00 86.12 105 PRO A O 1
ATOM 868 N N . GLN A 1 106 ? 13.471 -8.823 -5.165 1.00 85.81 106 GLN A N 1
ATOM 869 C CA . GLN A 1 106 ? 13.552 -8.235 -3.826 1.00 85.81 106 GLN A CA 1
ATOM 870 C C . GLN A 1 106 ? 14.371 -6.937 -3.801 1.00 85.81 106 GLN A C 1
ATOM 872 O O . GLN A 1 106 ? 13.986 -6.009 -3.084 1.00 85.81 106 GLN A O 1
ATOM 877 N N . GLU A 1 107 ? 15.414 -6.810 -4.634 1.00 85.31 107 GLU A N 1
ATOM 878 C CA . GLU A 1 107 ? 16.288 -5.628 -4.633 1.00 85.31 107 GLU A CA 1
ATOM 879 C C . GLU A 1 107 ? 15.545 -4.347 -5.036 1.00 85.31 107 GLU A C 1
ATOM 881 O O . GLU A 1 107 ? 15.878 -3.248 -4.582 1.00 85.31 107 GLU A O 1
ATOM 886 N N . ILE A 1 108 ? 14.511 -4.468 -5.874 1.00 84.81 108 ILE A N 1
ATOM 887 C CA . ILE A 1 108 ? 13.771 -3.311 -6.388 1.00 84.81 108 ILE A CA 1
ATOM 888 C C . ILE A 1 108 ? 12.477 -3.028 -5.625 1.00 84.81 108 ILE A C 1
ATOM 890 O O . ILE A 1 108 ? 11.945 -1.921 -5.734 1.00 84.81 108 ILE A O 1
ATOM 894 N N . ARG A 1 109 ? 11.985 -3.964 -4.799 1.00 87.38 109 ARG A N 1
ATOM 895 C CA . ARG A 1 109 ? 10.714 -3.819 -4.058 1.00 87.38 109 ARG A CA 1
ATOM 896 C C . ARG A 1 109 ? 10.652 -2.537 -3.239 1.00 87.38 109 ARG A C 1
ATOM 898 O O . ARG A 1 109 ? 9.620 -1.873 -3.220 1.00 87.38 109 ARG A O 1
ATOM 905 N N . VAL A 1 110 ? 11.760 -2.146 -2.607 1.00 84.75 110 VAL A N 1
ATOM 906 C CA . VAL A 1 110 ? 11.834 -0.916 -1.799 1.00 84.75 110 VAL A CA 1
ATOM 907 C C . VAL A 1 110 ? 11.573 0.334 -2.641 1.00 84.75 110 VAL A C 1
ATOM 909 O O . VAL A 1 110 ? 10.886 1.248 -2.179 1.00 84.75 110 VAL A O 1
ATOM 912 N N . LYS A 1 111 ? 12.084 0.359 -3.877 1.00 82.56 111 LYS A N 1
ATOM 913 C CA . LYS A 1 111 ? 11.913 1.472 -4.820 1.00 82.56 111 LYS A CA 1
ATOM 914 C C . LYS A 1 111 ? 10.537 1.457 -5.477 1.00 82.56 111 LYS A C 1
ATOM 916 O O . LYS A 1 111 ? 9.995 2.516 -5.737 1.00 82.56 111 LYS A O 1
ATOM 921 N N . VAL A 1 112 ? 9.976 0.277 -5.721 1.00 85.38 112 VAL A N 1
ATOM 922 C CA . VAL A 1 112 ? 8.691 0.102 -6.412 1.00 85.38 112 VAL A CA 1
ATOM 923 C C . VAL A 1 112 ? 7.498 0.345 -5.485 1.00 85.38 112 VAL A C 1
ATOM 925 O O . VAL A 1 112 ? 6.520 0.976 -5.872 1.00 85.38 112 VAL A O 1
ATOM 928 N N . ARG A 1 113 ? 7.573 -0.099 -4.225 1.00 81.75 113 ARG A N 1
ATOM 929 C CA . ARG A 1 113 ? 6.454 0.013 -3.270 1.00 81.75 113 ARG A CA 1
ATOM 930 C C . ARG A 1 113 ? 6.127 1.461 -2.867 1.00 81.75 113 ARG A C 1
ATOM 932 O O . ARG A 1 113 ? 5.052 1.723 -2.327 1.00 81.75 113 ARG A O 1
ATOM 939 N N . THR A 1 114 ? 7.040 2.410 -3.111 1.00 80.38 114 THR A N 1
ATOM 940 C CA . THR A 1 114 ? 6.840 3.846 -2.847 1.00 80.38 114 THR A CA 1
ATOM 941 C C . THR A 1 114 ? 7.351 4.708 -3.995 1.00 80.38 114 THR A C 1
ATOM 943 O O . THR A 1 114 ? 8.406 4.438 -4.544 1.00 80.38 114 THR A O 1
ATOM 946 N N . THR A 1 115 ? 6.696 5.828 -4.286 1.00 74.19 115 THR A N 1
ATOM 947 C CA . THR A 1 115 ? 7.133 6.779 -5.326 1.00 74.19 115 THR A CA 1
ATOM 948 C C . THR A 1 115 ? 8.150 7.814 -4.820 1.00 74.19 115 THR A C 1
ATOM 950 O O . THR A 1 115 ? 8.353 8.846 -5.454 1.00 74.19 115 THR A O 1
ATOM 953 N N . ASN A 1 116 ? 8.825 7.555 -3.691 1.00 73.38 116 ASN A N 1
ATOM 954 C CA . ASN A 1 116 ? 9.705 8.521 -3.015 1.00 73.38 116 ASN A CA 1
ATOM 955 C C . ASN A 1 116 ? 10.828 9.070 -3.913 1.00 73.38 116 ASN A C 1
ATOM 957 O O . ASN A 1 116 ? 11.178 10.245 -3.806 1.00 73.38 116 ASN A O 1
ATOM 961 N N . VAL A 1 117 ? 11.393 8.232 -4.790 1.00 71.12 117 VAL A N 1
ATOM 962 C CA . VAL A 1 117 ? 12.477 8.627 -5.706 1.00 71.12 117 VAL A CA 1
ATOM 963 C C . VAL A 1 117 ? 11.995 9.704 -6.677 1.00 71.12 117 VAL A C 1
ATOM 965 O O . VAL A 1 117 ? 12.631 10.748 -6.815 1.00 71.12 117 VAL A O 1
ATOM 968 N N . ILE A 1 118 ? 10.836 9.481 -7.295 1.00 72.69 118 ILE A N 1
ATOM 969 C CA . ILE A 1 118 ? 10.269 10.411 -8.269 1.00 72.69 118 ILE A CA 1
ATOM 970 C C . ILE A 1 118 ? 9.700 11.652 -7.567 1.00 72.69 118 ILE A C 1
ATOM 972 O O . ILE A 1 118 ? 9.900 12.768 -8.035 1.00 72.69 118 ILE A O 1
ATOM 976 N N . GLU A 1 119 ? 9.087 11.499 -6.391 1.00 74.56 119 GLU A N 1
ATOM 977 C CA . GLU A 1 119 ? 8.631 12.633 -5.574 1.00 74.56 119 GLU A CA 1
ATOM 978 C C . GLU A 1 119 ? 9.772 13.587 -5.202 1.00 74.56 119 GLU A C 1
ATOM 980 O O . GLU A 1 119 ? 9.601 14.809 -5.193 1.00 74.56 119 GLU A O 1
ATOM 985 N N . ARG A 1 120 ? 10.962 13.045 -4.910 1.00 77.50 120 ARG A N 1
ATOM 986 C CA . ARG A 1 120 ? 12.162 13.850 -4.664 1.00 77.50 120 ARG A CA 1
ATOM 987 C C . ARG A 1 120 ? 12.601 14.597 -5.923 1.00 77.50 120 ARG A C 1
ATOM 989 O O . ARG A 1 120 ? 12.928 15.778 -5.818 1.00 77.50 120 ARG A O 1
ATOM 996 N N . ALA A 1 121 ? 12.574 13.948 -7.085 1.00 79.56 121 ALA A N 1
ATOM 997 C CA . ALA A 1 121 ? 12.891 14.592 -8.358 1.00 79.56 121 ALA A CA 1
ATOM 998 C C . ALA A 1 121 ? 11.900 15.727 -8.679 1.00 79.56 121 ALA A C 1
ATOM 1000 O O . ALA A 1 121 ? 12.321 16.859 -8.911 1.00 79.56 121 ALA A O 1
ATOM 1001 N N . PHE A 1 122 ? 10.589 15.480 -8.573 1.00 77.88 122 PHE A N 1
ATOM 1002 C CA . PHE A 1 122 ? 9.566 16.513 -8.769 1.00 77.88 122 PHE A CA 1
ATOM 1003 C C . PHE A 1 122 ? 9.668 17.651 -7.761 1.00 77.88 122 PHE A C 1
ATOM 1005 O O . PHE A 1 122 ? 9.406 18.803 -8.100 1.00 77.88 122 PHE A O 1
ATOM 1012 N N . ARG A 1 123 ? 10.051 17.363 -6.513 1.00 80.62 123 ARG A N 1
ATOM 1013 C CA . ARG A 1 123 ? 10.318 18.410 -5.523 1.00 80.62 123 ARG A CA 1
ATOM 1014 C C . ARG A 1 123 ? 11.447 19.331 -5.976 1.00 80.62 123 ARG A C 1
ATOM 1016 O O . ARG A 1 123 ? 11.304 20.537 -5.820 1.00 80.62 123 ARG A O 1
ATOM 1023 N N . GLU A 1 124 ? 12.528 18.790 -6.532 1.00 82.00 124 GLU A N 1
ATOM 1024 C CA . GLU A 1 124 ? 13.645 19.608 -7.014 1.00 82.00 124 GLU A CA 1
ATOM 1025 C C . GLU A 1 124 ? 13.261 20.436 -8.243 1.00 82.00 124 GLU A C 1
ATOM 1027 O O . GLU A 1 124 ? 13.605 21.614 -8.305 1.00 82.00 124 GLU A O 1
ATOM 1032 N N . VAL A 1 125 ? 12.479 19.870 -9.170 1.00 82.69 125 VAL A N 1
ATOM 1033 C CA . VAL A 1 125 ? 11.918 20.629 -10.301 1.00 82.69 125 VAL A CA 1
ATOM 1034 C C . VAL A 1 125 ? 11.053 21.779 -9.788 1.00 82.69 125 VAL A C 1
ATOM 1036 O O . VAL A 1 125 ? 11.334 22.930 -10.106 1.00 82.69 125 VAL A O 1
ATOM 1039 N N . ARG A 1 126 ? 10.080 21.494 -8.908 1.00 78.81 126 ARG A N 1
ATOM 1040 C CA . ARG A 1 126 ? 9.226 22.523 -8.292 1.00 78.81 126 ARG A CA 1
ATOM 1041 C C . ARG A 1 126 ? 10.054 23.589 -7.585 1.00 78.81 126 ARG A C 1
ATOM 1043 O O . ARG A 1 126 ? 9.809 24.764 -7.784 1.00 78.81 126 ARG A O 1
ATOM 1050 N N . ARG A 1 127 ? 11.086 23.218 -6.824 1.00 80.38 127 ARG A N 1
ATOM 1051 C CA . ARG A 1 127 ? 11.959 24.188 -6.142 1.00 80.38 127 ARG A CA 1
ATOM 1052 C C . ARG A 1 127 ? 12.584 25.200 -7.109 1.00 80.38 127 ARG A C 1
ATOM 1054 O O . ARG A 1 127 ? 12.750 26.356 -6.737 1.00 80.38 127 ARG A O 1
ATOM 1061 N N . ARG A 1 128 ? 12.915 24.772 -8.331 1.00 80.12 128 ARG A N 1
ATOM 1062 C CA . ARG A 1 128 ? 13.518 25.619 -9.371 1.00 80.12 128 ARG A CA 1
ATOM 1063 C C . ARG A 1 128 ? 12.486 26.393 -10.187 1.00 80.12 128 ARG A C 1
ATOM 1065 O O . ARG A 1 128 ? 12.799 27.480 -10.650 1.00 80.12 128 ARG A O 1
ATOM 1072 N N . THR A 1 129 ? 11.273 25.866 -10.348 1.00 77.12 129 THR A N 1
ATOM 1073 C CA . THR A 1 129 ? 10.222 26.491 -11.167 1.00 77.12 129 THR A CA 1
ATOM 1074 C C . THR A 1 129 ? 9.244 27.353 -10.366 1.00 77.12 129 THR A C 1
ATOM 1076 O O . THR A 1 129 ? 8.737 28.327 -10.902 1.00 77.12 129 THR A O 1
ATOM 1079 N N . THR A 1 130 ? 8.997 27.062 -9.084 1.00 67.81 130 THR A N 1
ATOM 1080 C CA . THR A 1 130 ? 8.153 27.875 -8.186 1.00 67.81 130 THR A CA 1
ATOM 1081 C C . THR A 1 130 ? 8.540 29.361 -8.165 1.00 67.81 130 THR A C 1
ATOM 1083 O O . THR A 1 130 ? 7.630 30.178 -8.247 1.00 67.81 130 THR A O 1
ATOM 1086 N N . PRO A 1 131 ? 9.828 29.760 -8.108 1.00 69.06 131 PRO A N 1
ATOM 1087 C CA . PRO A 1 131 ? 10.186 31.181 -8.182 1.00 69.06 131 PRO A CA 1
ATOM 1088 C C . PRO A 1 131 ? 10.004 31.808 -9.578 1.00 69.06 131 PRO A C 1
ATOM 1090 O O . PRO A 1 131 ? 10.051 33.026 -9.695 1.00 69.06 131 PRO A O 1
ATOM 1093 N N . ILE A 1 132 ? 9.805 31.003 -10.628 1.00 68.81 132 ILE A N 1
ATOM 1094 C CA . ILE A 1 132 ? 9.688 31.447 -12.030 1.00 68.81 132 ILE A CA 1
ATOM 1095 C C . ILE A 1 132 ? 8.210 31.611 -12.447 1.00 68.81 132 ILE A C 1
ATOM 1097 O O . ILE A 1 132 ? 7.901 32.325 -13.397 1.00 68.81 132 ILE A O 1
ATOM 1101 N N . ILE A 1 133 ? 7.272 30.979 -11.734 1.00 56.50 133 ILE A N 1
ATOM 1102 C CA . ILE A 1 133 ? 5.870 30.846 -12.153 1.00 56.50 133 ILE A CA 1
ATOM 1103 C C . ILE A 1 133 ? 4.982 31.802 -11.341 1.00 56.50 133 ILE A C 1
ATOM 1105 O O . ILE A 1 133 ? 4.463 31.452 -10.285 1.00 56.50 133 ILE A O 1
ATOM 1109 N N . LEU A 1 134 ? 4.780 33.014 -11.869 1.00 50.69 134 LEU A N 1
ATOM 1110 C CA . LEU A 1 134 ? 3.722 33.949 -11.444 1.00 50.69 134 LEU A CA 1
ATOM 1111 C C . LEU A 1 134 ? 2.408 33.749 -12.232 1.00 50.69 134 LEU A C 1
ATOM 1113 O O . LEU A 1 134 ? 1.403 34.386 -11.942 1.00 50.69 134 LEU A O 1
ATOM 1117 N N . LEU A 1 135 ? 2.379 32.835 -13.206 1.00 46.12 135 LEU A N 1
ATOM 1118 C CA . LEU A 1 135 ? 1.213 32.498 -14.026 1.00 46.12 135 LEU A CA 1
ATOM 1119 C C . LEU A 1 135 ? 1.281 30.997 -14.342 1.00 46.12 135 LEU A C 1
ATOM 1121 O O . LEU A 1 135 ? 2.316 30.551 -14.812 1.00 46.12 135 LEU A O 1
ATOM 1125 N N . PHE A 1 136 ? 0.194 30.254 -14.104 1.00 39.09 136 PHE A N 1
ATOM 1126 C CA . PHE A 1 136 ? -0.017 28.801 -14.292 1.00 39.09 136 PHE A CA 1
ATOM 1127 C C . PHE A 1 136 ? 0.042 27.923 -13.030 1.00 39.09 136 PHE A C 1
ATOM 1129 O O . PHE A 1 136 ? 1.057 27.355 -12.634 1.00 39.09 136 PHE A O 1
ATOM 1136 N N . HIS A 1 137 ? -1.143 27.732 -12.450 1.00 39.91 137 HIS A N 1
ATOM 1137 C CA . HIS A 1 137 ? -1.452 26.805 -11.365 1.00 39.91 137 HIS A CA 1
ATOM 1138 C C . HIS A 1 137 ? -1.576 25.354 -11.888 1.00 39.91 137 HIS A C 1
ATOM 1140 O O . HIS A 1 137 ? -2.638 24.746 -11.785 1.00 39.91 137 HIS A O 1
ATOM 1146 N N . TYR A 1 138 ? -0.529 24.782 -12.496 1.00 41.19 138 TYR A N 1
ATOM 1147 C CA . TYR A 1 138 ? -0.551 23.361 -12.881 1.00 41.19 138 TYR A CA 1
ATOM 1148 C C . TYR A 1 138 ? -0.052 22.484 -11.728 1.00 41.19 138 TYR A C 1
ATOM 1150 O O . TYR A 1 138 ? 1.139 22.445 -11.412 1.00 41.19 138 TYR A O 1
ATOM 1158 N N . SER A 1 139 ? -0.965 21.744 -11.096 1.00 38.28 139 SER A N 1
ATOM 1159 C CA . SER A 1 139 ? -0.604 20.696 -10.143 1.00 38.28 139 SER A CA 1
ATOM 1160 C C . SER A 1 139 ? -0.115 19.458 -10.904 1.00 38.28 139 SER A C 1
ATOM 1162 O O . SER A 1 139 ? -0.912 18.651 -11.378 1.00 38.28 139 SER A O 1
ATOM 1164 N N . VAL A 1 140 ? 1.200 19.275 -11.020 1.00 42.03 140 VAL A N 1
ATOM 1165 C CA . VAL A 1 140 ? 1.772 18.001 -11.486 1.00 42.03 140 VAL A CA 1
ATOM 1166 C C . VAL A 1 140 ? 1.620 16.986 -10.343 1.00 42.03 140 VAL A C 1
ATOM 1168 O O . VAL A 1 140 ? 2.441 16.948 -9.425 1.00 42.03 140 VAL A O 1
ATOM 1171 N N . GLN A 1 141 ? 0.512 16.240 -10.338 1.00 44.97 141 GLN A N 1
ATOM 1172 C CA . GLN A 1 141 ? 0.157 15.236 -9.319 1.00 44.97 141 GLN A CA 1
ATOM 1173 C C . GLN A 1 141 ? -0.071 13.865 -9.962 1.00 44.97 141 GLN A C 1
ATOM 1175 O O . GLN A 1 141 ? -1.124 13.255 -9.812 1.00 44.97 141 GLN A O 1
ATOM 1180 N N . SER A 1 142 ? 0.861 13.405 -10.790 1.00 48.78 142 SER A N 1
ATOM 1181 C CA . SER A 1 142 ? 0.740 12.090 -11.419 1.00 48.78 142 SER A CA 1
ATOM 1182 C C . SER A 1 142 ? 2.128 11.512 -11.602 1.00 48.78 142 SER A C 1
ATOM 1184 O O . SER A 1 142 ? 2.978 12.122 -12.248 1.00 48.78 142 SER A O 1
ATOM 1186 N N . ILE A 1 143 ? 2.376 10.365 -10.973 1.00 57.41 143 ILE A N 1
ATOM 1187 C CA . ILE A 1 143 ? 3.670 9.689 -11.008 1.00 57.41 143 ILE A CA 1
ATOM 1188 C C . ILE A 1 143 ? 3.461 8.273 -11.506 1.00 57.41 143 ILE A C 1
ATOM 1190 O O . ILE A 1 143 ? 2.725 7.508 -10.885 1.00 57.41 143 ILE A O 1
ATOM 1194 N N . VAL A 1 144 ? 4.16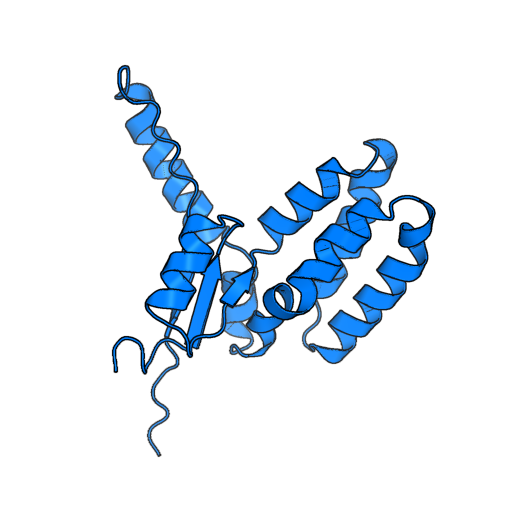6 7.949 -12.585 1.00 56.59 144 VAL A N 1
ATOM 1195 C CA . VAL A 1 144 ? 4.323 6.598 -13.108 1.00 56.59 144 VAL A CA 1
ATOM 1196 C C . VAL A 1 144 ? 5.767 6.166 -12.866 1.00 56.59 144 VAL A C 1
ATOM 1198 O O . VAL A 1 144 ? 6.693 6.841 -13.312 1.00 56.59 144 VAL A O 1
ATOM 1201 N N . LEU A 1 145 ? 5.967 5.084 -12.107 1.00 57.19 145 LEU A N 1
ATOM 1202 C CA . LEU A 1 145 ? 7.246 4.368 -12.090 1.00 57.19 145 LEU A CA 1
ATOM 1203 C C . LEU A 1 145 ? 7.058 3.039 -12.809 1.00 57.19 145 LEU A C 1
ATOM 1205 O O . LEU A 1 145 ? 6.268 2.204 -12.360 1.00 57.19 145 LEU A O 1
ATOM 1209 N N . ASP A 1 146 ? 7.840 2.858 -13.863 1.00 56.69 146 ASP A N 1
ATOM 1210 C CA . ASP A 1 146 ? 7.818 1.674 -14.702 1.00 56.69 146 ASP A CA 1
ATOM 1211 C C . ASP A 1 146 ? 8.907 0.694 -14.276 1.00 56.69 146 ASP A C 1
ATOM 1213 O O . ASP A 1 146 ? 10.071 1.058 -14.089 1.00 56.69 146 ASP A O 1
ATOM 1217 N N . TYR A 1 147 ? 8.527 -0.572 -14.128 1.00 62.81 147 TYR A N 1
ATOM 1218 C CA . TYR A 1 147 ? 9.475 -1.672 -14.024 1.00 62.81 147 TYR A CA 1
ATOM 1219 C C . TYR A 1 147 ? 9.490 -2.449 -15.332 1.00 62.81 147 TYR A C 1
ATOM 1221 O O . TYR A 1 147 ? 8.489 -3.059 -15.704 1.00 62.81 147 TYR A O 1
ATOM 1229 N N . ILE A 1 148 ? 10.641 -2.473 -15.994 1.00 60.41 148 ILE A N 1
ATOM 1230 C CA . ILE A 1 148 ? 10.879 -3.300 -17.174 1.00 60.41 148 ILE A CA 1
ATOM 1231 C C . ILE A 1 148 ? 11.375 -4.663 -16.684 1.00 60.41 148 ILE A C 1
ATOM 1233 O O . ILE A 1 148 ? 12.401 -4.740 -16.004 1.00 60.41 148 ILE A O 1
ATOM 1237 N N . LYS A 1 149 ? 10.648 -5.740 -17.000 1.00 53.69 149 LYS A N 1
ATOM 1238 C CA . LYS A 1 149 ? 11.151 -7.098 -16.772 1.00 53.69 149 LYS A CA 1
ATOM 1239 C C . LYS A 1 149 ? 12.355 -7.302 -17.694 1.00 53.69 149 LYS A C 1
ATOM 1241 O O . LYS A 1 149 ? 12.196 -7.135 -18.904 1.00 53.69 149 LYS A O 1
ATOM 1246 N N . PRO A 1 150 ? 13.541 -7.659 -17.175 1.00 43.81 150 PRO A N 1
ATOM 1247 C CA . PRO A 1 150 ? 14.625 -8.076 -18.048 1.00 43.81 150 PRO A CA 1
ATOM 1248 C C . PRO A 1 150 ? 14.156 -9.306 -18.832 1.00 43.81 150 PRO A C 1
ATOM 1250 O O . PRO A 1 150 ? 13.557 -10.217 -18.255 1.00 43.81 150 PRO A O 1
ATOM 1253 N N . ALA A 1 151 ? 14.385 -9.309 -20.146 1.00 43.69 151 ALA A N 1
ATOM 1254 C CA . ALA A 1 151 ? 14.177 -10.491 -20.965 1.00 43.69 151 ALA A CA 1
ATOM 1255 C C . ALA A 1 151 ? 15.096 -11.589 -20.419 1.00 43.69 151 ALA A C 1
ATOM 1257 O O . ALA A 1 151 ? 16.317 -11.480 -20.512 1.00 43.69 151 ALA A O 1
ATOM 1258 N N . ILE A 1 152 ? 14.519 -12.606 -19.783 1.00 40.72 152 ILE A N 1
ATOM 1259 C CA . ILE A 1 152 ? 15.262 -13.816 -19.451 1.00 40.72 152 ILE A CA 1
ATOM 1260 C C . ILE A 1 152 ? 15.529 -14.486 -20.799 1.00 40.72 152 ILE A C 1
ATOM 1262 O O . ILE A 1 152 ? 14.599 -14.962 -21.449 1.00 40.72 152 ILE A O 1
ATOM 1266 N N . SER A 1 153 ? 16.782 -14.433 -21.251 1.00 34.91 153 SER A N 1
ATOM 1267 C CA . SER A 1 153 ? 17.295 -15.327 -22.284 1.00 34.91 153 SER A CA 1
ATOM 1268 C C . SER A 1 153 ? 17.035 -16.761 -21.829 1.00 34.91 153 SER A C 1
ATOM 1270 O O . SER A 1 153 ? 17.439 -17.120 -20.720 1.00 34.91 153 SER A O 1
ATOM 1272 N N . ALA A 1 154 ? 16.305 -17.511 -22.655 1.00 33.69 154 ALA A N 1
ATOM 1273 C CA . ALA A 1 154 ? 16.118 -18.951 -22.514 1.00 33.69 154 ALA A CA 1
ATOM 1274 C C . ALA A 1 154 ? 17.460 -19.694 -22.464 1.00 33.69 154 ALA A C 1
ATOM 1276 O O . ALA A 1 154 ? 18.425 -19.197 -23.092 1.00 33.69 154 ALA A O 1
#